Protein AF-A0A925BLW4-F1 (afdb_monomer_lite)

Structure (mmCIF, N/CA/C/O backbone):
data_AF-A0A925BLW4-F1
#
_entry.id   AF-A0A925BLW4-F1
#
loop_
_atom_site.group_PDB
_atom_site.id
_atom_site.type_symbol
_atom_site.label_atom_id
_atom_site.label_alt_id
_atom_site.label_comp_id
_atom_site.labe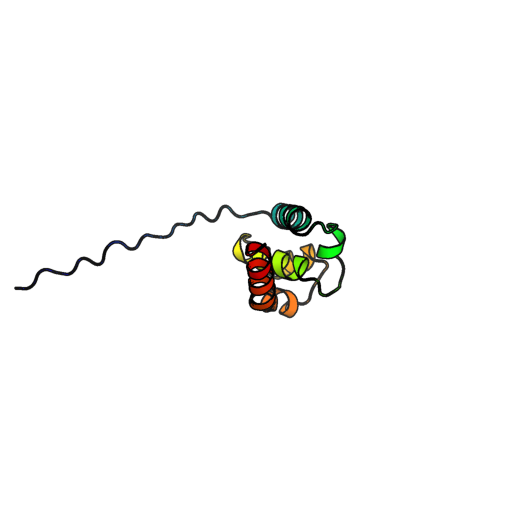l_asym_id
_atom_site.label_entity_id
_atom_site.label_seq_id
_atom_site.pdbx_PDB_ins_code
_atom_site.Cartn_x
_atom_site.Cartn_y
_atom_site.Cartn_z
_atom_site.occupancy
_atom_site.B_iso_or_equiv
_atom_site.auth_seq_id
_atom_site.auth_comp_id
_atom_site.auth_asym_id
_atom_site.auth_atom_id
_atom_site.pdbx_PDB_model_num
ATOM 1 N N . MET A 1 1 ? -41.359 36.780 16.417 1.00 54.00 1 MET A N 1
ATOM 2 C CA . MET A 1 1 ? -41.085 35.425 16.939 1.00 54.00 1 MET A CA 1
ATOM 3 C C . MET A 1 1 ? -40.790 34.548 15.730 1.00 54.00 1 MET A C 1
ATOM 5 O O . MET A 1 1 ? -41.715 34.173 15.029 1.00 54.00 1 MET A O 1
ATOM 9 N N . MET A 1 2 ? -39.513 34.404 15.367 1.00 44.31 2 MET A N 1
ATOM 10 C CA . MET A 1 2 ? -39.092 33.701 14.144 1.00 44.31 2 MET A CA 1
ATOM 11 C C . MET A 1 2 ? -38.874 32.212 14.454 1.00 44.31 2 MET A C 1
ATOM 13 O O . MET A 1 2 ? -38.319 31.917 15.515 1.00 44.31 2 MET A O 1
ATOM 17 N N . PRO A 1 3 ? -39.304 31.279 13.585 1.00 52.88 3 PRO A N 1
ATOM 18 C CA . PRO A 1 3 ? -39.090 29.856 13.802 1.00 52.88 3 PRO A CA 1
ATOM 19 C C . PRO A 1 3 ? -37.602 29.522 13.650 1.00 52.88 3 PRO A C 1
ATOM 21 O O . PRO A 1 3 ? -36.934 29.990 12.728 1.00 52.88 3 PRO A O 1
ATOM 24 N N . ALA A 1 4 ? -37.084 28.723 14.581 1.00 53.44 4 ALA A N 1
ATOM 25 C CA . ALA A 1 4 ? -35.727 28.206 14.530 1.00 53.44 4 ALA A CA 1
ATOM 26 C C . ALA A 1 4 ? -35.540 27.391 13.244 1.00 53.44 4 ALA A C 1
ATOM 28 O O . ALA A 1 4 ? -36.257 26.418 13.008 1.00 53.44 4 ALA A O 1
ATOM 29 N N . TYR A 1 5 ? -34.570 27.792 12.425 1.00 54.81 5 TYR A N 1
ATOM 30 C CA . TYR A 1 5 ? -34.091 27.002 11.300 1.00 54.81 5 TYR A CA 1
ATOM 31 C C . TYR A 1 5 ? -33.446 25.741 11.886 1.00 54.81 5 TYR A C 1
ATOM 33 O O . TYR A 1 5 ? -32.307 25.765 12.351 1.00 54.81 5 TYR A O 1
ATOM 41 N N . GLN A 1 6 ? -34.214 24.654 11.965 1.00 49.78 6 GLN A N 1
ATOM 42 C CA . GLN A 1 6 ? -33.677 23.336 12.267 1.00 49.78 6 GLN A CA 1
ATOM 43 C C . GLN A 1 6 ? -32.743 22.978 11.113 1.00 49.78 6 GLN A C 1
ATOM 45 O O . GLN A 1 6 ? -33.200 22.575 10.045 1.00 49.78 6 GLN A O 1
ATOM 50 N N . SER A 1 7 ? -31.438 23.187 11.318 1.00 49.41 7 SER A N 1
ATOM 51 C CA . SER A 1 7 ? -30.404 22.646 10.440 1.00 49.41 7 SER A CA 1
ATOM 52 C C . SER A 1 7 ? -30.720 21.170 10.232 1.00 49.41 7 SER A C 1
ATOM 54 O O . SER A 1 7 ? -30.751 20.429 11.222 1.00 49.41 7 SER A O 1
ATOM 56 N N . PRO A 1 8 ? -31.004 20.738 8.992 1.00 50.78 8 PRO A N 1
ATOM 57 C CA . PRO A 1 8 ? -31.280 19.348 8.729 1.00 50.78 8 PRO A CA 1
ATOM 58 C C . PRO A 1 8 ? -30.023 18.582 9.102 1.00 50.78 8 PRO A C 1
ATOM 60 O O . PRO A 1 8 ? -28.983 18.734 8.467 1.00 50.78 8 PRO A O 1
ATOM 63 N N . SER A 1 9 ? -30.156 17.815 10.183 1.00 46.47 9 SER A N 1
ATOM 64 C CA . SER A 1 9 ? -29.462 16.565 10.423 1.00 46.47 9 SER A CA 1
ATOM 65 C C . SER A 1 9 ? -28.014 16.590 9.958 1.00 46.47 9 SER A C 1
ATOM 67 O O . SER A 1 9 ? -27.705 16.288 8.804 1.00 46.47 9 SER A O 1
ATOM 69 N N . THR A 1 10 ? -27.127 16.860 10.912 1.00 45.38 10 THR A N 1
ATOM 70 C CA . THR A 1 10 ? -26.010 15.976 11.237 1.00 45.38 10 THR A CA 1
ATOM 71 C C . THR A 1 10 ? -26.334 14.550 10.786 1.00 45.38 10 THR A C 1
ATOM 73 O O . THR A 1 10 ? -26.782 13.714 11.564 1.00 45.38 10 THR A O 1
ATOM 76 N N . ILE A 1 11 ? -26.168 14.268 9.494 1.00 49.91 11 ILE A N 1
ATOM 77 C CA . ILE A 1 11 ? -25.954 12.921 9.014 1.00 49.91 11 ILE A CA 1
ATOM 78 C C . ILE A 1 11 ? -24.606 12.635 9.631 1.00 49.91 11 ILE A C 1
ATOM 80 O O . ILE A 1 11 ? -23.558 12.995 9.092 1.00 49.91 11 ILE A O 1
ATOM 84 N N . GLU A 1 12 ? -24.659 12.094 10.845 1.00 42.97 12 GLU A N 1
ATOM 85 C CA . GLU A 1 12 ? -23.620 11.271 11.398 1.00 42.97 12 GLU A CA 1
ATOM 86 C C . GLU A 1 12 ? -23.287 10.293 10.281 1.00 42.97 12 GLU A C 1
ATOM 88 O O . GLU A 1 12 ? -23.905 9.243 10.114 1.00 42.97 12 GLU A O 1
ATOM 93 N N . ARG A 1 13 ? -22.306 10.668 9.460 1.00 44.31 13 ARG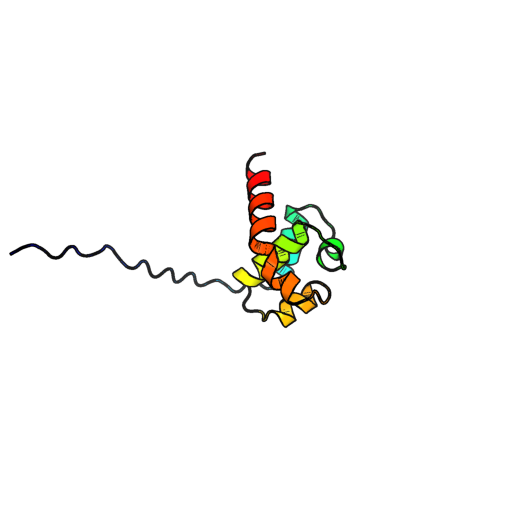 A N 1
ATOM 94 C CA . ARG A 1 13 ? -21.527 9.756 8.651 1.00 44.31 13 ARG A CA 1
ATOM 95 C C . ARG A 1 13 ? -20.756 8.904 9.655 1.00 44.31 13 ARG A C 1
ATOM 97 O O . ARG A 1 13 ? -19.533 8.937 9.718 1.00 44.31 13 ARG A O 1
ATOM 104 N N . ARG A 1 14 ? -21.483 8.081 10.417 1.00 40.06 14 ARG A N 1
ATOM 105 C CA . ARG A 1 14 ? -21.049 6.773 10.875 1.00 40.06 14 ARG A CA 1
ATOM 106 C C . ARG A 1 14 ? -20.875 5.945 9.610 1.00 40.06 14 ARG A C 1
ATOM 108 O O . ARG A 1 14 ? -21.597 4.993 9.337 1.00 40.06 14 ARG A O 1
ATOM 115 N N . VAL A 1 15 ? -19.886 6.327 8.804 1.00 49.72 15 VAL A N 1
ATOM 116 C CA . VAL A 1 15 ? -19.202 5.363 7.974 1.00 49.72 15 VAL A CA 1
ATOM 117 C C . VAL A 1 15 ? -18.564 4.462 9.010 1.00 49.72 15 VAL A C 1
ATOM 119 O O . VAL A 1 15 ? -17.517 4.774 9.575 1.00 49.72 15 VAL A O 1
ATOM 122 N N . VAL A 1 16 ? -19.256 3.375 9.338 1.00 48.00 16 VAL A N 1
ATOM 123 C CA . VAL A 1 16 ? -18.615 2.190 9.878 1.00 48.00 16 VAL A CA 1
ATOM 124 C C . VAL A 1 16 ? -17.652 1.787 8.767 1.00 48.00 16 VAL A C 1
ATOM 126 O O . VAL A 1 16 ? -18.012 1.031 7.870 1.00 48.00 16 VAL A O 1
ATOM 129 N N . ARG A 1 17 ? -16.472 2.426 8.722 1.00 53.34 17 ARG A N 1
ATOM 130 C CA . ARG A 1 17 ? -15.403 2.090 7.789 1.00 53.34 17 ARG A CA 1
ATOM 131 C C . ARG A 1 17 ? -15.012 0.687 8.213 1.00 53.34 17 ARG A C 1
ATOM 133 O O . ARG A 1 17 ? -14.275 0.512 9.182 1.00 53.34 17 ARG A O 1
ATOM 140 N N . ARG A 1 18 ? -15.620 -0.320 7.581 1.00 58.91 18 ARG A N 1
ATOM 141 C CA . ARG A 1 18 ? -15.187 -1.705 7.700 1.00 58.91 18 ARG A CA 1
ATOM 142 C C . ARG A 1 18 ? -13.699 -1.662 7.388 1.00 58.91 18 ARG A C 1
ATOM 144 O O . ARG A 1 18 ? -13.330 -1.268 6.287 1.00 58.91 18 ARG A O 1
ATOM 151 N N . ARG A 1 19 ? -12.874 -1.929 8.400 1.00 74.38 19 ARG A N 1
ATOM 152 C CA . ARG A 1 19 ? -11.421 -1.830 8.273 1.00 74.38 19 ARG A CA 1
ATOM 153 C C . ARG A 1 19 ? -11.008 -2.815 7.191 1.00 74.38 19 ARG A C 1
ATOM 155 O O . ARG A 1 19 ? -11.252 -4.011 7.340 1.00 74.38 19 ARG A O 1
ATOM 162 N N . VAL A 1 20 ? -10.470 -2.294 6.097 1.00 83.12 20 VAL A N 1
ATOM 163 C CA . VAL A 1 20 ? -9.970 -3.115 4.995 1.00 83.12 20 VAL A CA 1
ATOM 164 C C . VAL A 1 20 ? -8.575 -3.590 5.381 1.00 83.12 20 VAL A C 1
ATOM 166 O O . VAL A 1 20 ? -7.783 -2.810 5.919 1.00 83.12 20 VAL A O 1
ATOM 169 N N . LEU A 1 21 ? -8.289 -4.873 5.167 1.00 88.50 21 LEU A N 1
ATOM 170 C CA . LEU A 1 21 ? -6.965 -5.418 5.438 1.00 88.50 21 LEU A CA 1
ATOM 171 C C . LEU A 1 21 ? -6.006 -4.986 4.322 1.00 88.50 21 LEU A C 1
ATOM 173 O O . LEU A 1 21 ? -6.396 -4.883 3.160 1.00 88.50 21 LEU A O 1
ATOM 177 N N . LEU A 1 22 ? -4.734 -4.761 4.657 1.00 86.00 22 LEU A N 1
ATOM 178 C CA . LEU A 1 22 ? -3.714 -4.376 3.671 1.00 86.00 22 LEU A CA 1
ATOM 179 C C . LEU A 1 22 ? -3.624 -5.341 2.467 1.00 86.00 22 LEU A C 1
ATOM 181 O O . LEU A 1 22 ? -3.533 -4.847 1.342 1.00 86.00 22 LEU A O 1
ATOM 185 N N . PRO A 1 23 ? -3.726 -6.679 2.635 1.00 88.94 23 PRO A N 1
ATOM 186 C CA . PRO A 1 23 ? -3.729 -7.604 1.501 1.00 88.94 23 PRO A CA 1
ATOM 187 C C . PRO A 1 23 ? -4.894 -7.387 0.529 1.00 88.94 23 PRO A C 1
ATOM 189 O O . PRO A 1 23 ? -4.704 -7.531 -0.676 1.00 88.94 23 PRO A O 1
ATOM 192 N N . ASP A 1 24 ? -6.070 -6.989 1.024 1.00 89.44 24 ASP A N 1
ATOM 193 C CA . ASP A 1 24 ? -7.240 -6.737 0.177 1.00 89.44 24 ASP A CA 1
ATOM 194 C C . ASP A 1 24 ? -7.026 -5.490 -0.690 1.00 89.44 24 ASP A C 1
ATOM 196 O O . ASP A 1 24 ? -7.379 -5.480 -1.869 1.00 89.44 24 ASP A O 1
ATOM 200 N N . VAL A 1 25 ? -6.395 -4.450 -0.128 1.00 87.75 25 VAL A N 1
ATOM 201 C CA . VAL A 1 25 ? -6.019 -3.245 -0.883 1.00 87.75 25 VAL A CA 1
ATOM 202 C C . VAL A 1 25 ? -4.997 -3.596 -1.961 1.00 87.75 25 VAL A C 1
ATOM 204 O O . VAL A 1 25 ? -5.158 -3.189 -3.107 1.00 87.75 25 VAL A O 1
ATOM 207 N N . ILE A 1 26 ? -3.972 -4.383 -1.630 1.00 88.38 26 ILE A N 1
ATOM 208 C CA . ILE A 1 26 ? -2.953 -4.820 -2.596 1.00 88.38 26 ILE A CA 1
ATOM 209 C C . ILE A 1 26 ? -3.604 -5.620 -3.730 1.00 88.38 26 ILE A C 1
ATOM 211 O O . ILE A 1 26 ? -3.376 -5.309 -4.897 1.00 88.38 26 ILE A O 1
ATOM 215 N N . ALA A 1 27 ? -4.452 -6.600 -3.409 1.00 87.94 27 ALA A N 1
ATOM 216 C CA . ALA A 1 27 ? -5.141 -7.418 -4.404 1.00 87.94 27 ALA A CA 1
ATOM 217 C C . ALA A 1 27 ? -6.052 -6.582 -5.319 1.00 87.94 27 ALA A C 1
ATOM 219 O O . ALA A 1 27 ? -6.022 -6.751 -6.539 1.00 87.94 27 ALA A O 1
ATOM 220 N N . ALA A 1 28 ? -6.811 -5.640 -4.750 1.00 87.81 28 ALA A N 1
ATOM 221 C CA . ALA A 1 28 ? -7.644 -4.726 -5.525 1.00 87.81 28 ALA A CA 1
ATOM 222 C C . ALA A 1 28 ? -6.804 -3.861 -6.477 1.00 87.81 28 ALA A C 1
ATOM 224 O O . ALA A 1 28 ? -7.172 -3.679 -7.632 1.00 87.81 28 ALA A O 1
ATOM 225 N N . MET A 1 29 ? -5.646 -3.379 -6.025 1.00 88.25 29 MET A N 1
ATOM 226 C CA . MET A 1 29 ? -4.763 -2.531 -6.827 1.00 88.25 29 MET A CA 1
ATOM 227 C C . MET A 1 29 ? -4.026 -3.296 -7.930 1.00 88.25 29 MET A C 1
ATOM 229 O O . MET A 1 29 ? -3.842 -2.757 -9.018 1.00 88.25 29 MET A O 1
ATOM 233 N N . VAL A 1 30 ? -3.654 -4.556 -7.690 1.00 89.06 30 VAL A N 1
ATOM 234 C CA . VAL A 1 30 ? -3.147 -5.477 -8.725 1.00 89.06 30 VAL A CA 1
ATOM 235 C C . VAL A 1 30 ? -4.186 -5.639 -9.832 1.00 89.06 30 VAL A C 1
ATOM 237 O O . VAL A 1 30 ? -3.856 -5.462 -11.003 1.00 89.06 30 VAL A O 1
ATOM 240 N N . ALA A 1 31 ? -5.439 -5.928 -9.467 1.00 86.75 31 ALA A N 1
ATOM 241 C CA . ALA A 1 31 ? -6.523 -6.116 -10.428 1.00 86.75 31 ALA A CA 1
ATOM 242 C C . ALA A 1 31 ? -6.846 -4.826 -11.201 1.00 86.75 31 ALA A C 1
ATOM 244 O O . ALA A 1 31 ? -6.941 -4.854 -12.424 1.00 86.75 31 ALA A O 1
ATOM 245 N N . GLU A 1 32 ? -6.951 -3.696 -10.500 1.00 86.31 32 GLU A N 1
ATOM 246 C CA . GLU A 1 32 ? -7.290 -2.394 -11.084 1.00 86.31 32 GLU A CA 1
ATOM 247 C C . GLU A 1 32 ? -6.195 -1.872 -12.026 1.00 86.31 32 GLU A C 1
ATOM 249 O O . GLU A 1 32 ? -6.477 -1.278 -13.066 1.00 86.31 32 GLU A O 1
ATOM 254 N N . PHE A 1 33 ? -4.919 -2.076 -11.682 1.00 82.38 33 PHE A N 1
ATOM 255 C CA . PHE A 1 33 ? -3.806 -1.553 -12.476 1.00 82.38 33 PHE A CA 1
ATOM 256 C C . PHE A 1 33 ? -3.209 -2.562 -13.454 1.00 82.38 33 PHE A C 1
ATOM 258 O O . PHE A 1 33 ? -2.409 -2.149 -14.294 1.00 82.38 33 PHE A O 1
ATOM 265 N N . GLY A 1 34 ? -3.590 -3.840 -13.374 1.00 85.88 34 GLY A N 1
ATOM 266 C CA . GLY A 1 34 ? -3.013 -4.908 -14.189 1.00 85.88 34 GLY A CA 1
ATOM 267 C C . GLY A 1 34 ? -1.518 -5.111 -13.924 1.00 85.88 34 GLY A C 1
ATOM 268 O O . GLY A 1 34 ? -0.774 -5.460 -14.837 1.00 85.88 34 GLY A O 1
ATOM 269 N N . VAL A 1 35 ? -1.060 -4.839 -12.697 1.00 85.75 35 VAL A N 1
ATOM 270 C CA . VAL A 1 35 ? 0.353 -4.951 -12.293 1.00 85.75 35 VAL A CA 1
ATOM 271 C C . VAL A 1 35 ? 0.561 -6.144 -11.377 1.00 85.75 35 VAL A C 1
ATOM 273 O O . VAL A 1 35 ? -0.351 -6.543 -10.665 1.00 85.75 35 VAL A O 1
ATOM 276 N N . LEU A 1 36 ? 1.775 -6.692 -11.343 1.00 87.38 36 LEU A N 1
ATOM 277 C CA . LEU A 1 36 ? 2.128 -7.727 -10.370 1.00 87.38 36 LEU A CA 1
ATOM 278 C C . LEU A 1 36 ? 2.176 -7.142 -8.952 1.00 87.38 36 LEU A C 1
ATOM 280 O O . LEU A 1 36 ? 2.570 -5.990 -8.769 1.00 87.38 36 LEU A O 1
ATOM 284 N N . ALA A 1 37 ? 1.838 -7.948 -7.943 1.00 84.94 37 ALA A N 1
ATOM 285 C CA . ALA A 1 37 ? 1.909 -7.533 -6.537 1.00 84.94 37 ALA A CA 1
ATOM 286 C C . ALA A 1 37 ? 3.313 -7.032 -6.149 1.00 84.94 37 ALA A C 1
ATOM 288 O O . ALA A 1 37 ? 3.435 -6.056 -5.410 1.00 84.94 37 ALA A O 1
ATOM 289 N N . ASP A 1 38 ? 4.361 -7.620 -6.731 1.00 86.12 38 ASP A N 1
ATOM 290 C CA . ASP A 1 38 ? 5.753 -7.211 -6.520 1.00 86.12 38 ASP A CA 1
ATOM 291 C C . ASP A 1 38 ? 6.029 -5.767 -6.964 1.00 86.12 38 ASP A C 1
ATOM 293 O O . AS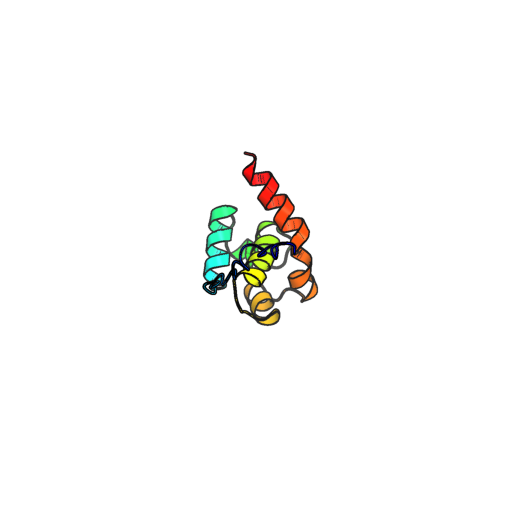P A 1 38 ? 6.854 -5.081 -6.371 1.00 86.12 38 ASP A O 1
ATOM 297 N N . VAL A 1 39 ? 5.296 -5.247 -7.955 1.00 83.25 39 VAL A N 1
ATOM 298 C CA . VAL A 1 39 ? 5.406 -3.838 -8.381 1.00 83.25 39 VAL A CA 1
ATOM 299 C C . VAL A 1 39 ? 4.934 -2.889 -7.274 1.00 83.25 39 VAL A C 1
ATOM 301 O O . VAL A 1 39 ? 5.391 -1.748 -7.187 1.00 83.25 39 VAL A O 1
ATOM 304 N N . LEU A 1 40 ? 4.030 -3.351 -6.408 1.00 80.38 40 LEU A N 1
ATOM 305 C CA . LEU A 1 40 ? 3.529 -2.579 -5.275 1.00 80.38 40 LEU A CA 1
ATOM 306 C C . LEU A 1 40 ? 4.467 -2.676 -4.063 1.00 80.38 40 LEU A C 1
ATOM 308 O O . LEU A 1 40 ? 4.558 -1.724 -3.288 1.00 80.38 40 LEU A O 1
ATOM 312 N N . THR A 1 41 ? 5.185 -3.789 -3.895 1.00 80.25 41 THR A N 1
ATOM 313 C CA . THR A 1 41 ? 6.015 -4.049 -2.708 1.00 80.25 41 THR A CA 1
ATOM 314 C C . THR A 1 41 ? 7.499 -3.721 -2.904 1.00 80.25 41 THR A C 1
ATOM 316 O O . THR A 1 41 ? 8.162 -3.350 -1.939 1.00 80.25 41 THR A O 1
ATOM 319 N N . VAL A 1 42 ? 8.042 -3.777 -4.125 1.00 79.12 42 VAL A N 1
ATOM 320 C CA . VAL A 1 42 ? 9.458 -3.477 -4.415 1.00 79.12 42 VAL A CA 1
ATOM 321 C C . VAL A 1 42 ? 9.717 -1.967 -4.455 1.00 79.12 42 VAL A C 1
ATOM 323 O O . VAL A 1 42 ? 8.881 -1.181 -4.896 1.00 79.12 42 VAL A O 1
ATOM 326 N N . ALA A 1 43 ? 10.890 -1.526 -3.985 1.00 65.19 43 ALA A N 1
ATOM 327 C CA . ALA A 1 43 ? 11.320 -0.124 -4.005 1.00 65.19 43 ALA A CA 1
ATOM 328 C C . ALA A 1 43 ? 11.275 0.493 -5.423 1.00 65.19 43 ALA A C 1
ATOM 330 O O . ALA A 1 43 ? 11.817 -0.063 -6.372 1.00 65.19 43 ALA A O 1
ATOM 331 N N . GLY A 1 44 ? 10.630 1.656 -5.559 1.00 69.19 44 GLY A N 1
ATOM 332 C CA . GLY A 1 44 ? 10.395 2.328 -6.842 1.00 69.19 44 GLY A CA 1
ATOM 333 C C . GLY A 1 44 ? 9.145 3.213 -6.816 1.00 69.19 44 GLY A C 1
ATOM 334 O O . GLY A 1 44 ? 8.214 2.961 -6.047 1.00 69.19 44 GLY A O 1
ATOM 335 N N . ARG A 1 45 ? 9.120 4.272 -7.635 1.00 69.38 45 ARG A N 1
ATOM 336 C CA . ARG A 1 45 ? 7.925 5.115 -7.794 1.00 69.38 45 ARG A CA 1
ATOM 337 C C . ARG A 1 45 ? 7.000 4.483 -8.820 1.00 69.38 45 ARG A C 1
ATOM 339 O O . ARG A 1 45 ? 7.384 4.316 -9.973 1.00 69.38 45 ARG A O 1
ATOM 346 N N . HIS A 1 46 ? 5.789 4.155 -8.393 1.00 80.19 46 HIS A N 1
ATOM 347 C CA . HIS A 1 46 ? 4.764 3.620 -9.270 1.00 80.19 46 HIS A CA 1
ATOM 348 C C . HIS A 1 46 ? 3.405 4.131 -8.806 1.00 80.19 46 HIS A C 1
ATOM 350 O O . HIS A 1 46 ? 3.058 3.991 -7.636 1.00 80.19 46 HIS A O 1
ATOM 356 N N . VAL A 1 47 ? 2.610 4.673 -9.724 1.00 81.62 47 VAL A N 1
ATOM 357 C CA . VAL A 1 47 ? 1.300 5.267 -9.412 1.00 81.62 47 VAL A CA 1
ATOM 358 C C . VAL A 1 47 ? 0.386 4.279 -8.681 1.00 81.62 47 VAL A C 1
ATOM 360 O O . VAL A 1 47 ? -0.251 4.633 -7.694 1.00 81.62 47 VAL A O 1
ATOM 363 N N . ALA A 1 48 ? 0.372 3.014 -9.115 1.00 83.19 48 ALA A N 1
ATOM 364 C CA . ALA A 1 48 ? -0.399 1.962 -8.450 1.00 83.19 48 ALA A CA 1
ATOM 365 C C . ALA A 1 48 ? 0.030 1.747 -6.986 1.00 83.19 48 ALA A C 1
ATOM 367 O O . ALA A 1 48 ? -0.807 1.498 -6.126 1.00 83.19 48 ALA A O 1
ATOM 368 N N . ARG A 1 49 ? 1.327 1.879 -6.683 1.00 86.75 49 ARG A N 1
ATOM 369 C CA . ARG A 1 49 ? 1.851 1.754 -5.319 1.00 86.75 49 ARG A CA 1
ATOM 370 C C . ARG A 1 49 ? 1.471 2.960 -4.475 1.00 86.75 49 ARG A C 1
ATOM 372 O O . ARG A 1 49 ? 0.981 2.788 -3.366 1.00 86.75 49 ARG A O 1
ATOM 379 N N . ASP A 1 50 ? 1.652 4.157 -5.014 1.00 86.19 50 ASP A N 1
ATOM 380 C CA . ASP A 1 50 ? 1.297 5.414 -4.353 1.00 86.19 50 ASP A CA 1
ATOM 381 C C . ASP A 1 50 ? -0.201 5.431 -3.989 1.00 86.19 50 ASP A C 1
ATOM 383 O O . ASP A 1 50 ? -0.577 5.729 -2.852 1.00 86.19 50 ASP A O 1
ATOM 387 N N . ALA A 1 51 ? -1.055 4.987 -4.913 1.00 84.88 51 ALA A N 1
ATOM 388 C CA . ALA A 1 51 ? -2.484 4.818 -4.675 1.00 84.88 51 ALA A CA 1
ATOM 389 C C . ALA A 1 51 ? -2.801 3.713 -3.653 1.00 84.88 51 ALA A C 1
ATOM 391 O O . ALA A 1 51 ? -3.650 3.921 -2.786 1.00 84.88 51 ALA A O 1
ATOM 392 N N . ALA A 1 52 ? -2.100 2.575 -3.688 1.00 88.44 52 ALA A N 1
ATOM 393 C CA . ALA A 1 52 ? -2.278 1.502 -2.709 1.00 88.44 52 ALA A CA 1
ATOM 394 C C . ALA A 1 52 ? -1.897 1.951 -1.287 1.00 88.44 52 ALA A C 1
ATOM 396 O O . ALA A 1 52 ? -2.608 1.646 -0.328 1.00 88.44 52 ALA A O 1
ATOM 397 N N . ILE A 1 53 ? -0.813 2.719 -1.150 1.00 88.62 53 ILE A N 1
ATOM 398 C CA . ILE A 1 53 ? -0.362 3.312 0.114 1.00 88.62 53 ILE A CA 1
ATOM 399 C C . ILE A 1 53 ? -1.401 4.311 0.635 1.00 88.62 53 ILE A C 1
ATOM 401 O O . ILE A 1 53 ? -1.773 4.255 1.809 1.00 88.62 53 ILE A O 1
ATOM 405 N N . TRP A 1 54 ? -1.901 5.207 -0.221 1.00 87.44 54 TRP A N 1
ATOM 406 C CA . TRP A 1 54 ? -2.937 6.168 0.163 1.00 87.44 54 TRP A CA 1
ATOM 407 C C . TRP A 1 54 ? -4.238 5.472 0.597 1.00 87.44 54 TRP A C 1
ATOM 409 O O . TRP A 1 54 ? -4.736 5.738 1.691 1.00 87.44 54 TRP A O 1
ATOM 419 N N . LEU A 1 55 ? -4.741 4.514 -0.191 1.00 87.12 55 LEU A N 1
ATOM 420 C CA . LEU A 1 55 ? -5.946 3.746 0.145 1.00 87.12 55 LEU A CA 1
ATOM 421 C C . LEU A 1 55 ? -5.779 2.951 1.438 1.00 87.12 55 LEU A C 1
ATOM 423 O O . LEU A 1 55 ? -6.695 2.904 2.256 1.00 87.12 55 LEU A O 1
ATOM 427 N N . SER A 1 56 ? -4.602 2.367 1.659 1.00 89.50 56 SER A N 1
ATOM 428 C CA . SER A 1 56 ? -4.291 1.657 2.899 1.00 89.50 56 SER A CA 1
ATOM 429 C C . SER A 1 56 ? -4.411 2.576 4.111 1.00 89.50 56 SER A C 1
ATOM 431 O O . SER A 1 56 ? -4.969 2.172 5.126 1.00 89.50 56 SER A O 1
ATOM 433 N N . ARG A 1 57 ? -3.969 3.833 4.013 1.00 87.69 57 ARG A N 1
ATOM 434 C CA . ARG A 1 57 ? -4.115 4.813 5.101 1.00 87.69 57 ARG A CA 1
ATOM 435 C C . ARG A 1 57 ? -5.559 5.239 5.339 1.00 87.69 57 ARG A C 1
ATOM 437 O O . ARG A 1 57 ? -5.930 5.485 6.480 1.00 87.69 57 ARG A O 1
ATOM 444 N N . GLU A 1 58 ? -6.358 5.346 4.283 1.00 85.75 58 GLU A N 1
ATOM 445 C CA . GLU A 1 58 ? -7.751 5.790 4.396 1.00 85.75 58 GLU A CA 1
ATOM 446 C C . GLU A 1 58 ? -8.706 4.684 4.858 1.00 85.75 58 GLU A C 1
ATOM 448 O O . GLU A 1 58 ? -9.697 4.955 5.548 1.00 85.75 58 GLU A O 1
ATOM 453 N N . LEU A 1 59 ? -8.437 3.441 4.457 1.00 86.00 59 LEU A N 1
ATOM 454 C CA . LEU A 1 59 ? -9.363 2.319 4.619 1.00 86.00 59 LEU A CA 1
ATOM 455 C C . LEU A 1 59 ? -8.947 1.326 5.706 1.00 86.00 59 LEU A C 1
ATOM 457 O O . LEU A 1 59 ? -9.814 0.655 6.277 1.00 86.00 59 LEU A O 1
ATOM 461 N N . SER A 1 60 ? -7.651 1.217 6.004 1.00 84.88 60 SER A N 1
ATOM 462 C CA . SER A 1 60 ? -7.162 0.383 7.104 1.00 84.88 60 SER A CA 1
ATOM 463 C C . SER A 1 60 ? -7.043 1.191 8.397 1.00 84.88 60 SER A C 1
ATOM 465 O O . SER A 1 60 ? -7.075 2.419 8.404 1.00 84.88 60 SER A O 1
ATOM 467 N N . ALA A 1 61 ? -6.891 0.486 9.514 1.00 85.69 61 ALA A N 1
ATOM 468 C CA . ALA A 1 61 ? -6.506 1.095 10.786 1.00 85.69 61 ALA A CA 1
ATOM 469 C C . ALA A 1 61 ? -5.037 0.829 11.134 1.00 85.69 61 ALA A C 1
ATOM 471 O O . ALA A 1 61 ? -4.663 0.911 12.303 1.00 85.69 61 ALA A O 1
ATOM 472 N N . CYS A 1 62 ? -4.238 0.455 10.134 1.00 85.88 62 CYS A N 1
ATOM 473 C CA . CYS A 1 62 ? -2.824 0.194 10.310 1.00 85.88 62 CYS A CA 1
ATOM 474 C C . CYS A 1 62 ? -2.077 1.502 10.571 1.00 85.88 62 CYS A C 1
ATOM 476 O O . CYS A 1 62 ? -2.378 2.561 10.012 1.00 85.88 62 CYS A O 1
ATOM 478 N N . SER A 1 63 ? -1.077 1.411 11.432 1.00 87.69 63 SER A N 1
ATOM 479 C CA . SER A 1 63 ? -0.089 2.452 11.656 1.00 87.69 63 SER A CA 1
ATOM 480 C C . SER A 1 63 ? 0.731 2.721 10.390 1.00 87.69 63 SER A C 1
ATOM 482 O O . SER A 1 63 ? 0.811 1.902 9.473 1.00 87.69 63 SER A O 1
ATOM 484 N N . LEU A 1 64 ? 1.385 3.883 10.345 1.00 85.69 64 LEU A N 1
ATOM 485 C CA . LEU A 1 64 ? 2.252 4.248 9.219 1.00 85.69 64 LEU A CA 1
ATOM 486 C C . LEU A 1 64 ? 3.414 3.262 9.035 1.00 85.69 64 LEU A C 1
ATOM 488 O O . LEU A 1 64 ? 3.839 3.045 7.903 1.00 85.69 64 LEU A O 1
ATOM 492 N N . ASP A 1 65 ? 3.893 2.656 10.121 1.00 87.50 65 ASP A N 1
ATOM 493 C CA . ASP A 1 65 ? 4.997 1.695 10.093 1.00 87.50 65 ASP A CA 1
ATOM 494 C C . ASP A 1 65 ? 4.533 0.329 9.564 1.00 87.50 65 ASP A C 1
ATOM 496 O O . ASP A 1 65 ? 5.227 -0.286 8.758 1.00 87.50 65 ASP A O 1
ATOM 500 N N . GLU A 1 66 ? 3.322 -0.112 9.921 1.00 89.44 66 GLU A N 1
ATOM 501 C CA . GLU A 1 66 ? 2.709 -1.320 9.345 1.00 89.44 66 GLU A CA 1
ATOM 502 C C . GLU A 1 66 ? 2.439 -1.158 7.844 1.00 89.44 66 GLU A C 1
ATOM 504 O O . GLU A 1 66 ? 2.709 -2.068 7.061 1.00 89.44 66 GLU A O 1
ATOM 509 N N . VAL A 1 67 ? 1.959 0.019 7.426 1.00 88.31 67 VAL A N 1
ATOM 510 C CA . VAL A 1 67 ? 1.797 0.348 6.002 1.00 88.31 67 VAL A CA 1
ATOM 511 C C . VAL A 1 67 ? 3.163 0.367 5.311 1.00 88.31 67 VAL A C 1
ATOM 513 O O . VAL A 1 67 ? 3.327 -0.260 4.270 1.00 88.31 67 VAL A O 1
ATOM 516 N N . SER A 1 68 ? 4.167 1.025 5.896 1.00 87.81 68 SER A N 1
ATOM 517 C CA . SER A 1 68 ? 5.532 1.041 5.358 1.00 87.81 68 SER A CA 1
ATOM 518 C C . SER A 1 68 ? 6.072 -0.373 5.136 1.00 87.81 68 SER A C 1
ATOM 520 O O . SER A 1 68 ? 6.530 -0.684 4.036 1.00 87.81 68 SER A O 1
ATOM 522 N N . ALA A 1 69 ? 5.953 -1.246 6.139 1.00 89.06 69 ALA A N 1
ATOM 523 C CA . ALA A 1 69 ? 6.409 -2.628 6.070 1.00 89.06 69 ALA A CA 1
ATOM 524 C C . ALA A 1 69 ? 5.699 -3.423 4.961 1.00 89.06 69 ALA A C 1
ATOM 526 O O . ALA A 1 69 ? 6.362 -4.127 4.199 1.00 89.06 69 ALA A O 1
ATOM 527 N N . ALA A 1 70 ? 4.379 -3.265 4.815 1.00 88.12 70 ALA A N 1
ATOM 528 C CA . ALA A 1 70 ? 3.599 -3.945 3.778 1.00 88.12 70 ALA A CA 1
ATOM 529 C C . ALA A 1 70 ? 4.003 -3.541 2.350 1.00 88.12 70 ALA A C 1
ATOM 531 O O . ALA A 1 70 ? 3.911 -4.348 1.428 1.00 88.12 70 ALA A O 1
ATOM 532 N N . PHE A 1 71 ? 4.494 -2.315 2.171 1.00 87.31 71 PHE A N 1
ATOM 533 C CA . PHE A 1 71 ? 4.976 -1.808 0.890 1.00 87.31 71 PHE A CA 1
ATOM 534 C C . PHE A 1 71 ? 6.508 -1.754 0.839 1.00 87.31 71 PHE A C 1
ATOM 536 O O . PHE A 1 71 ? 7.054 -0.820 0.266 1.00 87.31 71 PHE A O 1
ATOM 543 N N . GLY A 1 72 ? 7.223 -2.716 1.431 1.00 85.38 72 GLY A N 1
ATOM 544 C CA . GLY A 1 72 ? 8.676 -2.867 1.248 1.00 85.38 72 GLY A CA 1
ATOM 545 C C . GLY A 1 72 ? 9.550 -1.886 2.028 1.00 85.38 72 GLY A C 1
ATOM 546 O O . GLY A 1 72 ? 10.636 -1.533 1.571 1.00 85.38 72 GLY A O 1
ATOM 547 N N . GLY A 1 73 ? 9.084 -1.422 3.187 1.00 81.94 73 GLY A N 1
ATOM 548 C CA . GLY A 1 73 ? 9.863 -0.577 4.095 1.00 81.94 73 GLY A CA 1
ATOM 549 C C . GLY A 1 73 ? 10.069 0.848 3.582 1.00 81.94 73 GLY A C 1
ATOM 550 O O . GLY A 1 73 ? 11.142 1.425 3.756 1.00 81.94 73 GLY A O 1
ATOM 551 N N . VAL A 1 74 ? 9.064 1.424 2.917 1.00 82.50 74 VAL A N 1
ATOM 552 C CA . VAL A 1 74 ? 9.139 2.804 2.410 1.00 82.50 74 VAL A CA 1
ATOM 553 C C . VAL A 1 74 ? 9.296 3.822 3.534 1.00 82.50 74 VAL A C 1
ATOM 555 O O . VAL A 1 74 ? 8.773 3.660 4.636 1.00 82.50 74 VAL A O 1
ATOM 558 N N . THR A 1 75 ? 9.983 4.927 3.252 1.00 80.94 75 THR A N 1
ATOM 559 C CA . THR A 1 75 ? 10.134 6.006 4.231 1.00 80.94 75 THR A CA 1
ATOM 560 C C . THR A 1 75 ? 8.773 6.569 4.639 1.00 80.94 75 THR A C 1
ATOM 562 O O . THR A 1 75 ? 7.834 6.640 3.846 1.00 80.94 75 THR A O 1
ATOM 565 N N . ARG A 1 76 ? 8.667 7.055 5.879 1.00 77.25 76 ARG A N 1
AT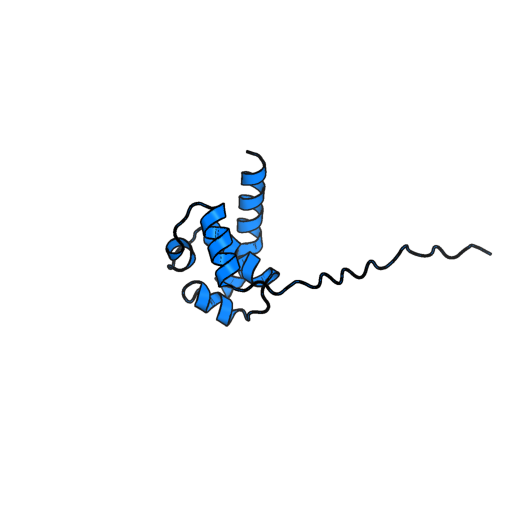OM 566 C CA . ARG A 1 76 ? 7.428 7.661 6.391 1.00 77.25 76 ARG A CA 1
ATOM 567 C C . ARG A 1 76 ? 6.919 8.810 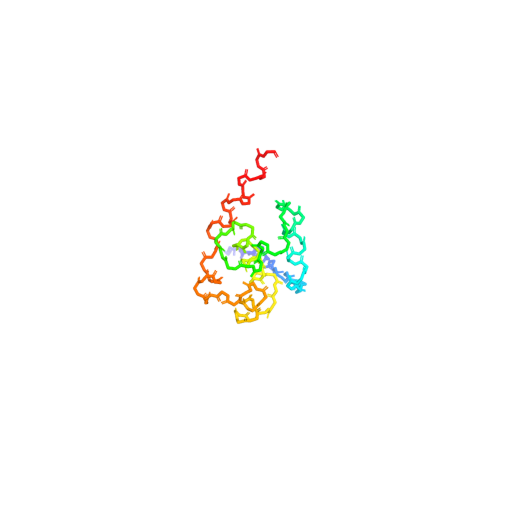5.510 1.00 77.25 76 ARG A C 1
ATOM 569 O O . ARG A 1 76 ? 5.713 8.959 5.349 1.00 77.25 76 ARG A O 1
ATOM 576 N N . SER A 1 77 ? 7.825 9.572 4.892 1.00 78.00 77 SER A N 1
ATOM 577 C CA . SER A 1 77 ? 7.483 10.630 3.932 1.00 78.00 77 SER A CA 1
ATOM 578 C C . SER A 1 77 ? 6.823 10.093 2.658 1.00 78.00 77 SER A C 1
ATOM 580 O O . SER A 1 77 ? 5.865 10.693 2.169 1.00 78.00 77 SER A O 1
ATOM 582 N N . ALA A 1 78 ? 7.280 8.943 2.155 1.00 74.31 78 ALA A N 1
ATOM 583 C CA . ALA A 1 78 ? 6.667 8.248 1.026 1.00 74.31 78 ALA A CA 1
ATOM 584 C C . ALA A 1 78 ? 5.305 7.633 1.385 1.00 74.31 78 ALA A C 1
ATOM 586 O O . ALA A 1 78 ? 4.464 7.479 0.511 1.00 74.31 78 ALA A O 1
ATOM 587 N N . VAL A 1 79 ? 5.046 7.348 2.666 1.00 78.25 79 VAL A N 1
ATOM 588 C CA . VAL A 1 79 ? 3.712 6.944 3.142 1.00 78.25 79 VAL A CA 1
ATOM 589 C C . VAL A 1 79 ? 2.756 8.143 3.215 1.00 78.25 79 VAL A C 1
ATOM 591 O O . VAL A 1 79 ? 1.566 8.024 2.917 1.00 78.25 79 VAL A O 1
ATOM 594 N N . THR A 1 80 ? 3.253 9.324 3.596 1.00 78.31 80 THR A N 1
ATOM 595 C CA . THR A 1 80 ? 2.409 10.511 3.804 1.00 78.31 80 THR A CA 1
ATOM 596 C C . THR A 1 80 ? 2.098 11.312 2.539 1.00 78.31 80 THR A C 1
ATOM 598 O O . THR A 1 80 ? 1.003 11.861 2.447 1.00 78.31 80 THR A O 1
ATOM 601 N N . GLY A 1 81 ? 3.030 11.371 1.583 1.00 72.44 81 GLY A N 1
ATOM 602 C CA . GLY A 1 81 ? 2.947 12.182 0.359 1.00 72.44 81 GLY A CA 1
ATOM 603 C C . GLY A 1 81 ? 2.060 11.723 -0.823 1.00 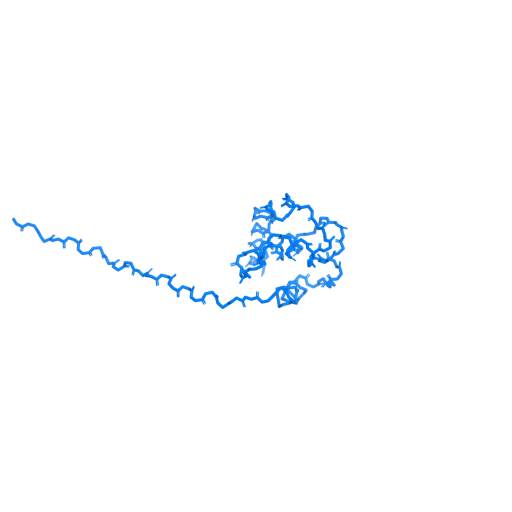72.44 81 GLY A C 1
ATOM 604 O O . GLY A 1 81 ? 1.768 12.578 -1.652 1.00 72.44 81 GLY A O 1
ATOM 605 N N . PRO A 1 82 ? 1.599 10.463 -0.965 1.00 65.94 82 PRO A N 1
ATOM 606 C CA . PRO A 1 82 ? 0.945 10.000 -2.201 1.00 65.94 82 PRO A CA 1
ATOM 607 C C . PRO A 1 82 ? -0.426 10.591 -2.563 1.00 65.94 82 PRO A C 1
ATOM 609 O O . PRO A 1 82 ? -0.932 10.283 -3.640 1.00 65.94 82 PRO A O 1
ATOM 612 N N . ALA A 1 83 ? -1.056 11.374 -1.680 1.00 63.22 83 ALA A N 1
ATOM 613 C CA . ALA A 1 83 ? -2.465 11.750 -1.816 1.00 63.22 83 ALA A CA 1
ATOM 614 C C . ALA A 1 83 ? -2.780 12.466 -3.141 1.00 63.22 83 ALA A C 1
ATOM 616 O O . ALA A 1 83 ? -3.772 12.125 -3.779 1.00 63.22 83 ALA A O 1
ATOM 617 N N . ASP A 1 84 ? -1.916 13.383 -3.585 1.00 59.50 84 ASP A N 1
ATOM 618 C CA . ASP A 1 84 ? -2.180 14.206 -4.772 1.00 59.50 84 ASP A CA 1
ATOM 619 C C . ASP A 1 84 ? -1.948 13.425 -6.082 1.00 59.50 84 ASP A C 1
ATOM 621 O O . ASP A 1 84 ? -2.809 13.391 -6.959 1.00 59.50 84 ASP A O 1
ATOM 625 N N . CYS A 1 85 ? -0.832 12.694 -6.194 1.00 60.59 85 CYS A N 1
ATOM 626 C CA . CYS A 1 85 ? -0.489 11.943 -7.411 1.00 60.59 85 CYS A CA 1
ATOM 627 C C . CYS A 1 85 ? -1.421 10.745 -7.673 1.00 60.59 85 CYS A C 1
ATOM 629 O O . CYS A 1 85 ? -1.697 10.398 -8.828 1.00 60.59 85 CYS A O 1
ATOM 631 N N . ALA A 1 86 ? -1.886 10.087 -6.607 1.00 62.69 86 ALA A N 1
ATOM 632 C CA . ALA A 1 86 ? -2.782 8.941 -6.704 1.00 62.69 86 ALA A CA 1
ATOM 633 C C . ALA A 1 86 ? -4.191 9.352 -7.150 1.00 62.69 86 ALA A C 1
ATOM 635 O O . ALA A 1 86 ? -4.777 8.682 -8.004 1.00 62.69 86 ALA A O 1
ATOM 636 N N . LEU A 1 87 ? -4.723 10.451 -6.598 1.00 63.47 87 LEU A N 1
ATOM 637 C CA . LEU A 1 87 ? -6.064 10.934 -6.927 1.00 63.47 87 LEU A CA 1
ATOM 638 C C . LEU A 1 87 ? -6.163 11.354 -8.394 1.00 63.47 87 LEU A C 1
ATOM 640 O O . LEU A 1 87 ? -7.099 10.946 -9.080 1.00 63.47 87 LEU A O 1
ATOM 644 N N . ASP A 1 88 ? -5.185 12.116 -8.887 1.00 64.25 88 ASP A N 1
ATOM 645 C CA . ASP A 1 88 ? -5.174 12.585 -10.275 1.00 64.25 88 ASP A CA 1
ATOM 646 C C . ASP A 1 88 ? -5.125 11.420 -11.266 1.00 64.25 88 ASP A C 1
ATOM 648 O O . ASP A 1 88 ? -5.858 11.402 -12.255 1.00 64.25 88 ASP A O 1
ATOM 652 N N . SER A 1 89 ? -4.328 10.395 -10.969 1.00 61.41 89 SER A N 1
ATOM 653 C CA . SER A 1 89 ? -4.189 9.230 -11.846 1.00 61.41 89 SER A CA 1
ATOM 654 C C . SER A 1 89 ? -5.426 8.324 -11.844 1.00 61.41 89 SER A C 1
ATOM 656 O O . SER A 1 89 ? -5.810 7.794 -12.888 1.00 61.41 89 SER A O 1
ATOM 658 N N . LEU A 1 90 ? -6.075 8.157 -10.685 1.00 62.41 90 LEU A N 1
ATOM 659 C CA . LEU A 1 90 ? -7.350 7.439 -10.577 1.00 62.41 90 LEU A CA 1
ATOM 660 C C . LEU A 1 90 ? -8.479 8.195 -11.291 1.00 62.41 90 LEU A C 1
ATOM 662 O O . LEU A 1 90 ? -9.310 7.578 -11.958 1.00 62.41 90 LEU A O 1
ATOM 666 N N . ASN A 1 91 ? -8.489 9.526 -11.197 1.00 62.97 91 ASN A N 1
ATOM 667 C CA . ASN A 1 91 ? -9.463 10.361 -11.893 1.00 62.97 91 ASN A CA 1
ATOM 668 C C . ASN A 1 91 ? -9.275 10.304 -13.415 1.00 62.97 91 ASN A C 1
ATOM 670 O O . ASN A 1 91 ? -10.257 10.148 -14.134 1.00 62.97 91 ASN A O 1
ATOM 674 N N . GLN A 1 92 ? -8.037 10.340 -13.918 1.00 62.38 92 GLN A N 1
ATOM 675 C CA . GLN A 1 92 ? -7.759 10.263 -15.360 1.00 62.38 92 GLN A CA 1
ATOM 676 C C . GLN A 1 92 ? -8.223 8.945 -16.002 1.00 62.38 92 GLN A C 1
ATOM 678 O O . GLN A 1 92 ? -8.668 8.951 -17.147 1.00 62.38 92 GLN A O 1
ATOM 683 N N . ARG A 1 93 ? -8.178 7.820 -15.277 1.00 56.84 93 ARG A N 1
ATOM 684 C CA . ARG A 1 93 ? -8.636 6.516 -15.792 1.00 56.84 93 ARG A CA 1
ATOM 685 C C . ARG A 1 93 ? -10.151 6.350 -15.856 1.00 56.84 93 ARG A C 1
ATOM 687 O O . ARG A 1 93 ? -10.626 5.593 -16.689 1.00 56.84 93 ARG A O 1
ATOM 694 N N . ARG A 1 94 ? -10.917 7.066 -15.029 1.00 55.31 94 ARG A N 1
ATOM 695 C CA . ARG A 1 94 ? -12.393 7.021 -15.054 1.00 55.31 94 ARG A CA 1
ATOM 696 C C . ARG A 1 94 ? -13.023 7.712 -16.264 1.00 55.31 94 ARG A C 1
ATOM 698 O O . ARG A 1 94 ? -14.234 7.621 -16.444 1.00 55.31 94 ARG A O 1
ATOM 705 N N . HIS A 1 95 ? -12.222 8.417 -17.057 1.00 49.81 95 HIS A N 1
ATOM 706 C CA . HIS A 1 95 ? -12.665 9.124 -18.255 1.00 49.81 95 HIS A CA 1
ATOM 707 C C . HIS A 1 95 ? -12.425 8.347 -19.561 1.00 49.81 95 HIS A C 1
ATOM 709 O O . HIS A 1 95 ? -12.601 8.929 -20.631 1.00 49.81 95 HIS A O 1
ATOM 715 N N . PHE A 1 96 ? -12.056 7.063 -19.480 1.00 42.53 96 PHE A N 1
ATOM 716 C CA . PHE A 1 96 ? -11.922 6.159 -20.625 1.00 42.53 96 PHE A CA 1
ATOM 717 C C . PHE A 1 96 ? -12.985 5.061 -20.610 1.00 42.53 96 PHE A C 1
ATOM 719 O O . PHE A 1 96 ? -13.241 4.504 -19.519 1.00 42.53 96 PHE A O 1
#

pLDDT: mean 73.68, std 15.52, range [40.06, 89.5]

Secondary structure (DSSP, 8-state):
-PPP-----------------HHHHHHHHHHHHT--HHHHHSSS--HHHHHHHHHHHHH----HHHHHHHTTS--HHHHHSTHHHHHHHHHHHTT-

Sequence (96 aa):
MMPAYQSPSTIERRVVRRRVLLPDVIAAMVAEFGVLADVLTVAGRHVARDAAIWLSRELSACSLDEVSAAFGGVTRSAVTGPADCALDSLNQRRHF

Radius of gyration: 17.72 Å; chains: 1; bounding box: 52×43×38 Å

Foldseek 3Di:
DDDDPPPPDPPVPPPVLVADDLVNLLVVLCVVVVHDSCVLQDDDDDLSNLLSLVCNVVRHPDDLQRSCVSNHNDDSCSSVPSPPSNVVVVVVVVVD